Protein AF-A0A1B6GXS7-F1 (afdb_monomer_lite)

Organism: NCBI:txid1464854

Structure (mmCIF, N/CA/C/O backbone):
data_AF-A0A1B6GXS7-F1
#
_entry.id   AF-A0A1B6GXS7-F1
#
loop_
_atom_site.group_PDB
_atom_site.id
_atom_site.type_symbol
_atom_site.label_atom_id
_atom_site.label_alt_id
_atom_site.label_comp_id
_atom_site.label_asym_id
_atom_site.label_entity_id
_atom_site.label_seq_id
_atom_site.pdbx_PDB_ins_code
_atom_site.Cartn_x
_atom_site.Cartn_y
_atom_site.Cartn_z
_atom_site.occupancy
_atom_site.B_iso_or_equiv
_atom_site.auth_seq_id
_atom_site.auth_comp_id
_atom_site.auth_asym_id
_atom_site.auth_atom_id
_atom_site.pdbx_PDB_model_num
ATOM 1 N N . ARG A 1 1 ? 22.111 1.694 -22.986 1.00 72.69 1 ARG A N 1
ATOM 2 C CA . ARG A 1 1 ? 21.526 0.462 -22.392 1.00 72.69 1 ARG A CA 1
ATOM 3 C C . ARG A 1 1 ? 21.689 0.416 -20.871 1.00 72.69 1 ARG A C 1
ATOM 5 O O . ARG A 1 1 ? 20.677 0.279 -20.206 1.00 72.69 1 ARG A O 1
ATOM 12 N N . LYS A 1 2 ? 22.897 0.627 -20.315 1.00 90.44 2 LYS A N 1
ATOM 13 C CA . LYS A 1 2 ? 23.139 0.595 -18.855 1.00 90.44 2 LYS A CA 1
ATOM 14 C C . LYS A 1 2 ? 22.233 1.532 -18.039 1.00 90.44 2 LYS A C 1
ATOM 16 O O . LYS A 1 2 ? 21.636 1.071 -17.085 1.00 90.44 2 LYS A O 1
ATOM 21 N N . TRP A 1 3 ? 22.057 2.790 -18.466 1.00 92.25 3 TRP A N 1
ATOM 22 C CA . TRP A 1 3 ? 21.173 3.748 -17.780 1.00 92.25 3 TRP A CA 1
ATOM 23 C C . TRP A 1 3 ? 19.732 3.238 -17.637 1.00 92.25 3 TRP A C 1
ATOM 25 O O . TRP A 1 3 ? 19.231 3.172 -16.527 1.00 92.25 3 TRP A O 1
ATOM 35 N N . LYS A 1 4 ? 19.115 2.780 -18.738 1.00 91.38 4 LYS A N 1
ATOM 36 C CA . LYS A 1 4 ? 17.749 2.226 -18.743 1.00 91.38 4 LYS A CA 1
ATOM 37 C C . LYS A 1 4 ? 17.595 1.086 -17.730 1.00 91.38 4 LYS A C 1
ATOM 39 O O . LYS A 1 4 ? 16.646 1.088 -16.959 1.00 91.38 4 LYS A O 1
ATOM 44 N N . GLN A 1 5 ? 18.545 0.147 -17.724 1.00 90.50 5 GLN A N 1
ATOM 45 C CA . GLN A 1 5 ? 18.531 -0.984 -16.797 1.00 90.50 5 GLN A CA 1
ATOM 46 C C . GLN A 1 5 ? 18.700 -0.527 -15.344 1.00 90.50 5 GLN A C 1
ATOM 48 O O . GLN A 1 5 ? 17.906 -0.901 -14.494 1.00 90.50 5 GLN A O 1
ATOM 53 N N . THR A 1 6 ? 19.678 0.341 -15.070 1.00 94.31 6 THR A N 1
ATOM 54 C CA . THR A 1 6 ? 19.901 0.882 -13.725 1.00 94.31 6 THR A CA 1
ATOM 55 C C . THR A 1 6 ? 18.679 1.639 -13.211 1.00 94.31 6 THR A C 1
ATOM 57 O O . THR A 1 6 ? 18.280 1.422 -12.076 1.00 94.31 6 THR A O 1
ATOM 60 N N . THR A 1 7 ? 18.044 2.477 -14.034 1.00 94.56 7 THR A N 1
ATOM 61 C CA . THR A 1 7 ? 16.825 3.198 -13.645 1.00 94.56 7 THR A CA 1
ATOM 62 C C . THR A 1 7 ? 15.670 2.241 -13.362 1.00 94.56 7 THR A C 1
ATOM 64 O O . THR A 1 7 ? 15.005 2.401 -12.346 1.00 94.56 7 THR A O 1
ATOM 67 N N . LEU A 1 8 ? 15.462 1.221 -14.202 1.00 94.19 8 LEU A N 1
ATOM 68 C CA . LEU A 1 8 ? 14.455 0.184 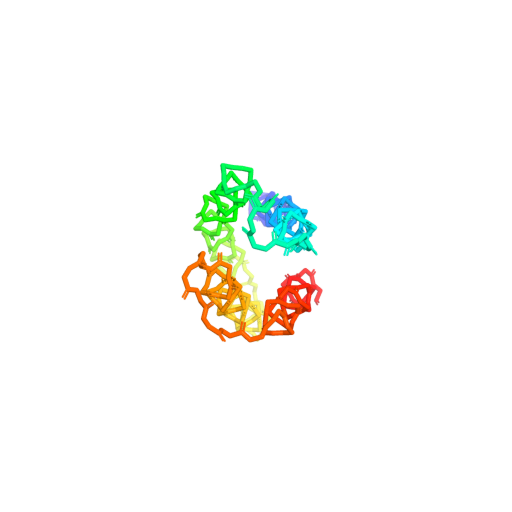-13.955 1.00 94.19 8 LEU A CA 1
ATOM 69 C C . LEU A 1 8 ? 14.687 -0.539 -12.623 1.00 94.19 8 LEU A C 1
ATOM 71 O O . LEU A 1 8 ? 13.749 -0.702 -11.844 1.00 94.19 8 LEU A O 1
ATOM 75 N N . ASP A 1 9 ? 15.924 -0.953 -12.355 1.00 94.50 9 ASP A N 1
ATOM 76 C CA . ASP A 1 9 ? 16.273 -1.677 -11.132 1.00 94.50 9 ASP A CA 1
ATOM 77 C C . ASP A 1 9 ? 16.104 -0.790 -9.892 1.00 94.50 9 ASP A C 1
ATOM 79 O O . ASP A 1 9 ? 15.506 -1.220 -8.905 1.00 94.50 9 ASP A O 1
ATOM 83 N N . THR A 1 10 ? 16.542 0.472 -9.956 1.00 96.31 10 THR A N 1
ATOM 84 C CA . THR A 1 10 ? 16.349 1.444 -8.872 1.00 96.31 10 THR A CA 1
ATOM 85 C C . THR A 1 10 ? 14.869 1.714 -8.615 1.00 96.31 10 THR A C 1
ATOM 87 O O . THR A 1 10 ? 14.437 1.627 -7.468 1.00 96.31 10 THR A O 1
ATOM 90 N N . SER A 1 11 ? 14.063 1.974 -9.648 1.00 95.75 11 SER A N 1
ATOM 91 C CA . SER A 1 11 ? 12.626 2.214 -9.466 1.00 95.75 11 SER A CA 1
ATOM 92 C C . SER A 1 11 ? 11.911 0.990 -8.882 1.00 95.75 11 SER A C 1
ATOM 94 O O . SER A 1 11 ? 11.076 1.140 -7.994 1.00 95.75 11 SER A O 1
ATOM 96 N N . ARG A 1 12 ? 12.274 -0.236 -9.289 1.00 95.12 12 ARG A N 1
ATOM 97 C CA . ARG A 1 12 ? 11.730 -1.475 -8.693 1.00 95.12 12 ARG A CA 1
ATOM 98 C C . ARG A 1 12 ? 12.082 -1.623 -7.215 1.00 95.12 12 ARG A C 1
ATOM 100 O O . ARG A 1 12 ? 11.228 -2.011 -6.415 1.00 95.12 12 ARG A O 1
ATOM 107 N N . GLN A 1 13 ? 13.321 -1.303 -6.842 1.00 96.44 13 GLN A N 1
ATOM 108 C CA . GLN A 1 13 ?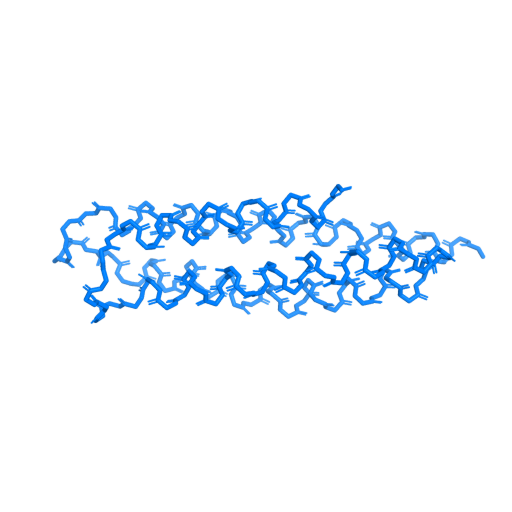 13.748 -1.302 -5.441 1.00 96.44 13 GLN A CA 1
ATOM 109 C C . GLN A 1 13 ? 12.978 -0.263 -4.619 1.00 96.44 13 GLN A C 1
ATOM 111 O O . GLN A 1 13 ? 12.528 -0.577 -3.518 1.00 96.44 13 GLN A O 1
ATOM 116 N N . MET A 1 14 ? 12.771 0.939 -5.164 1.00 96.25 14 MET A N 1
ATOM 117 C CA . MET A 1 14 ? 12.002 1.998 -4.503 1.00 96.25 14 MET A CA 1
ATOM 118 C C . MET A 1 14 ? 10.544 1.589 -4.284 1.00 96.25 14 MET A C 1
ATOM 120 O O . MET A 1 14 ? 10.067 1.678 -3.154 1.00 96.25 14 MET A O 1
ATOM 124 N N . VAL A 1 15 ? 9.877 1.046 -5.312 1.00 96.75 15 VAL A N 1
ATOM 125 C CA . VAL A 1 15 ? 8.510 0.505 -5.190 1.00 96.75 15 VAL A CA 1
ATOM 126 C C . VAL A 1 15 ? 8.451 -0.564 -4.099 1.00 96.75 15 VAL A C 1
ATOM 128 O O . VAL A 1 15 ? 7.581 -0.511 -3.235 1.00 96.75 15 VAL A O 1
ATOM 131 N N . SER A 1 16 ? 9.407 -1.495 -4.080 1.00 96.12 16 SER A N 1
ATOM 132 C CA . SER A 1 16 ? 9.453 -2.558 -3.066 1.00 96.12 16 SER A CA 1
ATOM 133 C C . SER A 1 16 ? 9.613 -2.011 -1.646 1.00 96.12 16 SER A C 1
ATOM 135 O O . SER A 1 16 ? 8.932 -2.464 -0.726 1.00 96.12 16 SER A O 1
ATOM 137 N N . SER A 1 17 ? 10.481 -1.013 -1.467 1.00 96.94 17 SER A N 1
ATOM 138 C CA . SER A 1 17 ? 10.720 -0.356 -0.177 1.00 96.94 17 SER A CA 1
ATOM 139 C C . SER A 1 17 ? 9.484 0.400 0.321 1.00 96.94 17 SER A C 1
ATOM 141 O O . SER A 1 17 ? 9.054 0.220 1.462 1.00 96.94 17 SER A O 1
ATOM 143 N N . GLN A 1 18 ? 8.859 1.191 -0.555 1.00 96.56 18 GLN A N 1
ATOM 144 C CA . GLN A 1 18 ? 7.649 1.952 -0.236 1.00 96.56 18 GLN A CA 1
ATOM 145 C C . GLN A 1 18 ? 6.486 1.018 0.108 1.00 96.56 18 GLN A C 1
ATOM 147 O O . GLN A 1 18 ? 5.803 1.230 1.107 1.00 96.56 18 GLN A O 1
ATOM 152 N N . LEU A 1 19 ? 6.294 -0.066 -0.651 1.00 96.38 19 LEU A N 1
ATOM 153 C CA . LEU A 1 19 ? 5.278 -1.076 -0.345 1.00 96.38 19 LEU A CA 1
ATOM 154 C C . LEU A 1 19 ? 5.515 -1.749 1.006 1.00 96.38 19 LEU A C 1
ATOM 156 O O . LEU A 1 19 ? 4.566 -1.930 1.768 1.00 96.38 19 LEU A O 1
ATOM 160 N N . ALA A 1 20 ? 6.761 -2.088 1.339 1.00 96.31 20 ALA A N 1
ATOM 161 C CA . ALA A 1 20 ? 7.089 -2.660 2.641 1.00 96.31 20 ALA A CA 1
ATOM 162 C C . ALA A 1 20 ? 6.733 -1.698 3.787 1.00 96.31 20 ALA A C 1
ATOM 164 O O . ALA A 1 20 ? 6.088 -2.109 4.754 1.00 96.31 20 ALA A O 1
ATOM 165 N N . ALA A 1 21 ? 7.081 -0.414 3.652 1.00 96.56 21 ALA A N 1
ATOM 166 C CA . ALA A 1 21 ? 6.742 0.614 4.634 1.00 96.56 21 ALA A CA 1
ATOM 167 C C . ALA A 1 21 ? 5.222 0.787 4.790 1.00 96.56 21 ALA A C 1
ATOM 169 O O . ALA A 1 21 ? 4.711 0.807 5.911 1.00 96.56 21 ALA A O 1
ATOM 170 N N . MET A 1 22 ? 4.479 0.852 3.682 1.00 96.25 22 MET A N 1
ATOM 171 C CA . MET A 1 22 ? 3.023 1.014 3.718 1.00 96.25 22 MET A CA 1
ATOM 172 C C . MET A 1 22 ? 2.294 -0.231 4.242 1.00 96.25 22 MET A C 1
ATOM 174 O O . MET A 1 22 ? 1.309 -0.099 4.969 1.00 96.25 22 MET A O 1
ATOM 178 N N . ASN A 1 23 ? 2.776 -1.440 3.941 1.00 95.62 23 ASN A N 1
ATOM 179 C CA . ASN A 1 23 ? 2.227 -2.680 4.500 1.00 95.62 23 ASN A CA 1
ATOM 180 C C . ASN A 1 23 ? 2.475 -2.765 6.014 1.00 95.62 23 ASN A C 1
ATOM 182 O O . ASN A 1 23 ? 1.575 -3.145 6.765 1.00 95.62 23 ASN A O 1
ATOM 186 N N . ALA A 1 24 ? 3.660 -2.361 6.481 1.00 96.50 24 ALA A N 1
ATOM 187 C CA . ALA A 1 24 ? 3.953 -2.273 7.910 1.00 96.50 24 ALA A CA 1
ATOM 188 C C . ALA A 1 24 ? 3.042 -1.251 8.607 1.00 96.50 24 ALA A C 1
ATOM 190 O O . ALA A 1 24 ? 2.451 -1.559 9.642 1.00 96.50 24 ALA A O 1
ATOM 191 N N . ALA A 1 25 ? 2.861 -0.068 8.014 1.00 96.19 25 ALA A N 1
ATOM 192 C CA . ALA A 1 25 ? 1.935 0.943 8.517 1.00 96.19 25 ALA A CA 1
ATOM 193 C C . ALA A 1 25 ? 0.477 0.443 8.523 1.00 96.19 25 ALA A C 1
ATOM 195 O O . ALA A 1 25 ? -0.253 0.671 9.482 1.00 96.19 25 ALA A O 1
ATOM 196 N N . THR A 1 26 ? 0.064 -0.319 7.509 1.00 95.94 26 THR A N 1
ATOM 197 C CA . THR A 1 26 ? -1.264 -0.955 7.456 1.00 95.94 26 THR A CA 1
ATOM 198 C C . THR A 1 26 ? -1.470 -1.922 8.622 1.00 95.94 26 THR A C 1
ATOM 200 O O . THR A 1 26 ? -2.495 -1.867 9.301 1.00 95.94 26 THR A O 1
ATOM 203 N N . ALA A 1 27 ? -0.482 -2.772 8.916 1.00 95.62 27 ALA A N 1
ATOM 204 C CA . ALA A 1 27 ? -0.532 -3.669 10.070 1.00 95.62 27 ALA A CA 1
ATOM 205 C C . ALA A 1 27 ? -0.582 -2.900 11.405 1.00 95.62 27 ALA A C 1
ATOM 207 O O . ALA A 1 27 ? -1.296 -3.305 12.328 1.00 95.62 27 ALA A O 1
ATOM 208 N N . GLN A 1 28 ? 0.121 -1.766 11.499 1.00 94.25 28 GLN A N 1
ATOM 209 C CA . GLN A 1 28 ? 0.047 -0.878 12.662 1.00 94.25 28 GLN A CA 1
ATOM 210 C C . GLN A 1 28 ? -1.354 -0.287 12.827 1.00 94.25 28 GLN A C 1
ATOM 212 O O . GLN A 1 28 ? -1.899 -0.380 13.919 1.00 94.25 28 GLN A O 1
ATOM 217 N N . VAL A 1 29 ? -1.984 0.227 11.763 1.00 93.62 29 VAL A N 1
ATOM 218 C CA . VAL A 1 29 ? -3.373 0.724 11.812 1.00 93.62 29 VAL A CA 1
ATOM 219 C C . VAL A 1 29 ? -4.321 -0.364 12.321 1.00 93.62 29 VAL A C 1
ATOM 221 O O . VAL A 1 29 ? -5.120 -0.115 13.222 1.00 93.62 29 VAL A O 1
ATOM 224 N N . VAL A 1 30 ? -4.208 -1.595 11.815 1.00 93.25 30 VAL A N 1
ATOM 225 C CA . VAL A 1 30 ? -5.023 -2.731 12.284 1.00 93.25 30 VAL A CA 1
ATOM 226 C C . VAL A 1 30 ? -4.809 -3.004 13.773 1.00 93.25 30 VAL A C 1
ATOM 228 O O . VAL A 1 30 ? -5.775 -3.246 14.500 1.00 93.25 30 VAL A O 1
ATOM 231 N N . THR A 1 31 ? -3.560 -2.962 14.230 1.00 92.06 31 THR A N 1
ATOM 232 C CA . THR A 1 31 ? -3.196 -3.249 15.624 1.00 92.06 31 THR A CA 1
ATOM 233 C C . THR A 1 31 ? -3.672 -2.144 16.563 1.00 92.06 31 THR A C 1
ATOM 235 O O . THR A 1 31 ? -4.329 -2.426 17.560 1.00 92.06 31 THR A O 1
ATOM 238 N N . LEU A 1 32 ? -3.413 -0.884 16.225 1.00 91.00 32 LEU A N 1
ATOM 239 C CA . LEU A 1 32 ? -3.743 0.278 17.051 1.00 91.00 32 LEU A CA 1
ATOM 240 C C . LEU A 1 32 ? -5.255 0.510 17.168 1.00 91.00 32 LEU A C 1
ATOM 242 O O . LEU A 1 32 ? -5.727 1.008 18.181 1.00 91.00 32 LEU A O 1
ATOM 246 N N . THR A 1 33 ? -6.029 0.090 16.166 1.00 87.88 33 THR A N 1
ATOM 247 C CA . THR A 1 33 ? -7.500 0.175 16.186 1.00 87.88 33 THR A CA 1
ATOM 248 C C . THR A 1 33 ? -8.173 -1.035 16.846 1.00 87.88 33 THR A C 1
ATOM 250 O O . THR A 1 33 ? -9.398 -1.136 16.823 1.00 87.88 33 THR A O 1
ATOM 253 N N . SER A 1 34 ? -7.404 -2.007 17.360 1.00 86.25 34 SER A N 1
ATOM 254 C CA . SER A 1 34 ? -7.940 -3.270 17.901 1.00 86.25 34 SER A CA 1
ATOM 255 C C . SER A 1 34 ? -8.550 -3.177 19.297 1.00 86.25 34 SER A C 1
ATOM 257 O O . SER A 1 34 ? -9.297 -4.081 19.673 1.00 86.25 34 SER A O 1
ATOM 259 N N . GLY A 1 35 ? -8.257 -2.104 20.035 1.00 78.44 35 GLY A N 1
ATOM 260 C CA . GLY A 1 35 ? -8.824 -1.832 21.355 1.00 78.44 35 GLY A CA 1
ATOM 261 C C . GLY A 1 35 ? -10.269 -1.327 21.312 1.00 78.44 35 GLY A C 1
ATOM 262 O O . GLY A 1 35 ? -10.880 -1.194 20.249 1.00 78.44 35 GLY A O 1
ATOM 263 N N . GLN A 1 36 ? -10.820 -1.032 22.492 1.00 74.56 36 GLN A N 1
ATOM 264 C CA . GLN A 1 36 ? -12.078 -0.288 22.595 1.00 74.56 36 GLN A CA 1
ATOM 265 C C . GLN A 1 36 ? -11.876 1.112 21.998 1.00 74.56 36 GLN A C 1
ATOM 267 O O . GLN A 1 36 ? -10.773 1.646 22.067 1.00 74.56 36 GLN A O 1
ATOM 272 N N . GLN A 1 37 ? -12.916 1.716 21.406 1.00 70.19 37 GLN A N 1
ATOM 273 C CA . GLN A 1 37 ? -12.787 3.023 20.732 1.00 70.19 37 GLN A CA 1
ATOM 274 C C . GLN A 1 37 ? -12.216 4.122 21.647 1.00 70.19 37 GLN A C 1
ATOM 276 O O . GLN A 1 37 ? -11.569 5.043 21.166 1.00 70.19 37 GLN A O 1
ATOM 281 N N . GLU A 1 38 ? -12.425 3.992 22.955 1.00 70.75 38 GLU A N 1
ATOM 282 C CA . GLU A 1 38 ? -11.965 4.904 24.011 1.00 70.75 38 GLU A CA 1
ATOM 283 C C . GLU A 1 38 ? -10.446 4.807 24.262 1.00 70.75 38 GLU A C 1
ATOM 285 O O . GLU A 1 38 ? -9.835 5.771 24.718 1.00 70.75 38 GLU A O 1
ATOM 290 N N . ASP A 1 39 ? -9.841 3.665 23.914 1.00 78.44 39 ASP A N 1
ATOM 291 C CA . ASP A 1 39 ? -8.427 3.329 24.132 1.00 78.44 39 ASP A CA 1
ATOM 292 C C . ASP A 1 39 ? -7.582 3.424 22.849 1.00 78.44 39 ASP A C 1
ATOM 294 O O . ASP A 1 39 ? -6.396 3.079 22.847 1.00 78.44 39 ASP A O 1
ATOM 298 N N . VAL A 1 40 ? -8.175 3.849 21.727 1.00 81.88 40 VAL A N 1
ATOM 299 C CA . VAL A 1 40 ? -7.446 3.968 20.459 1.00 81.88 40 VAL A CA 1
ATOM 300 C C . VAL A 1 40 ? -6.481 5.151 20.523 1.00 81.88 40 VAL A C 1
ATOM 302 O O . VAL A 1 40 ? -6.875 6.309 20.659 1.00 81.88 40 VAL A O 1
ATOM 305 N N . ASP A 1 41 ? -5.193 4.864 20.336 1.00 85.56 41 ASP A N 1
ATOM 306 C CA . ASP A 1 41 ? -4.146 5.877 20.188 1.00 85.56 41 ASP A CA 1
ATOM 307 C C . ASP A 1 41 ? -4.235 6.545 18.803 1.00 85.56 41 ASP A C 1
ATOM 309 O O . ASP A 1 41 ? -3.535 6.188 17.848 1.00 85.56 41 ASP A O 1
ATOM 313 N N . HIS A 1 42 ? -5.146 7.513 18.682 1.00 86.88 42 HIS A N 1
ATOM 314 C CA . HIS A 1 42 ? -5.367 8.277 17.454 1.00 86.88 42 HIS A CA 1
ATOM 315 C C . HIS A 1 42 ? -4.101 8.970 16.914 1.00 86.88 42 HIS A C 1
ATOM 317 O O . HIS A 1 42 ? -3.906 8.929 15.696 1.00 86.88 42 HIS A O 1
ATOM 323 N N . PRO A 1 43 ? -3.217 9.570 17.741 1.00 90.06 43 PRO A N 1
ATOM 324 C CA . PRO A 1 43 ? -1.919 10.060 17.275 1.00 90.06 43 PRO A CA 1
ATOM 325 C C . PRO A 1 43 ? -1.073 8.996 16.566 1.00 90.06 43 PRO A C 1
ATOM 327 O O . PRO A 1 43 ? -0.570 9.249 15.467 1.00 90.06 43 PRO A O 1
ATOM 330 N N . SER A 1 44 ? -0.951 7.797 17.142 1.00 90.50 44 SER A N 1
ATOM 331 C CA . SER A 1 44 ? -0.185 6.703 16.528 1.00 90.50 44 SER A CA 1
ATOM 332 C C . SER A 1 44 ? -0.846 6.173 15.251 1.00 90.50 44 SER A C 1
ATOM 334 O O . SER A 1 44 ? -0.156 5.907 14.264 1.00 90.50 44 SER A O 1
ATOM 336 N N . VAL A 1 45 ? -2.182 6.082 15.214 1.00 91.12 45 VAL A N 1
ATOM 337 C CA . VAL A 1 45 ? -2.927 5.737 13.986 1.00 91.12 45 VAL A CA 1
ATOM 338 C C . VAL A 1 45 ? -2.686 6.788 12.898 1.00 91.12 45 VAL A C 1
ATOM 340 O O . VAL A 1 45 ? -2.401 6.439 11.752 1.00 91.12 45 VAL A O 1
ATOM 343 N N . GLY A 1 46 ? -2.729 8.073 13.256 1.00 92.00 46 GLY A N 1
ATOM 344 C CA . GLY A 1 46 ? -2.455 9.187 12.351 1.00 92.00 46 GLY A CA 1
ATOM 345 C C . GLY A 1 46 ? -1.035 9.155 11.781 1.00 92.00 46 GLY A C 1
ATOM 346 O O . GLY A 1 46 ? -0.848 9.399 10.589 1.00 92.00 46 GLY A O 1
ATOM 347 N N . ALA A 1 47 ? -0.038 8.786 12.589 1.00 94.62 47 ALA A N 1
ATOM 348 C CA . ALA A 1 47 ? 1.338 8.613 12.126 1.00 94.62 47 ALA A CA 1
ATOM 349 C C . ALA A 1 47 ? 1.453 7.494 11.076 1.00 94.62 47 ALA A C 1
ATOM 351 O O . ALA A 1 47 ? 2.053 7.705 10.020 1.00 94.62 47 ALA A O 1
ATOM 352 N N . ALA A 1 48 ? 0.820 6.341 11.317 1.00 94.94 48 ALA A N 1
ATOM 353 C CA . ALA A 1 48 ? 0.796 5.236 10.360 1.00 94.94 48 ALA A CA 1
ATOM 354 C C . ALA A 1 48 ? 0.072 5.619 9.053 1.00 94.94 48 ALA A C 1
ATOM 356 O O . ALA A 1 48 ? 0.570 5.360 7.955 1.00 94.94 48 ALA A O 1
ATOM 357 N N . ILE A 1 49 ? -1.062 6.318 9.152 1.00 93.94 49 ILE A N 1
ATOM 358 C CA . ILE A 1 49 ? -1.789 6.870 7.997 1.00 93.94 49 ILE A CA 1
ATOM 359 C C . ILE A 1 49 ? -0.921 7.854 7.203 1.00 93.94 49 ILE A C 1
ATOM 361 O O . ILE A 1 49 ? -0.926 7.833 5.967 1.00 93.94 49 ILE A O 1
ATOM 365 N N . ASN A 1 50 ? -0.145 8.697 7.883 1.00 94.31 50 ASN A N 1
ATOM 366 C CA . ASN A 1 50 ? 0.757 9.643 7.236 1.00 94.31 50 ASN A CA 1
ATOM 367 C C . ASN A 1 50 ? 1.903 8.932 6.496 1.00 94.31 50 ASN A C 1
ATOM 369 O O . ASN A 1 50 ? 2.280 9.345 5.397 1.00 94.31 50 ASN A O 1
ATOM 373 N N . THR A 1 51 ? 2.424 7.824 7.031 1.00 95.38 51 THR A N 1
ATOM 374 C CA . THR A 1 51 ? 3.389 6.975 6.313 1.00 95.38 51 THR A CA 1
ATOM 375 C C . THR A 1 51 ? 2.789 6.434 5.017 1.00 95.38 51 THR A C 1
ATOM 377 O O . THR A 1 51 ? 3.423 6.537 3.969 1.00 95.38 51 THR A O 1
ATOM 380 N N . ILE A 1 52 ? 1.552 5.931 5.051 1.00 94.75 52 ILE A N 1
ATOM 381 C CA . ILE A 1 52 ? 0.853 5.452 3.848 1.00 94.75 52 ILE A CA 1
ATOM 382 C C . ILE A 1 52 ? 0.689 6.589 2.834 1.00 94.75 52 ILE A C 1
ATOM 384 O O . ILE A 1 52 ? 1.100 6.478 1.679 1.00 94.75 52 ILE A O 1
ATOM 388 N N . SER A 1 53 ? 0.135 7.712 3.286 1.00 93.00 53 SER A N 1
ATOM 389 C CA . SER A 1 53 ? -0.229 8.838 2.422 1.00 93.00 53 SER A CA 1
ATOM 390 C C . SER A 1 53 ? 0.983 9.536 1.799 1.00 93.00 53 SER A C 1
ATOM 392 O O . SER A 1 53 ? 0.881 10.046 0.687 1.00 93.00 53 SER A O 1
ATOM 394 N N . SER A 1 54 ? 2.135 9.538 2.477 1.00 94.19 54 SER A N 1
ATOM 395 C CA . SER A 1 54 ? 3.378 10.124 1.955 1.00 94.19 54 SER A CA 1
ATOM 396 C C . SER A 1 54 ? 4.109 9.212 0.964 1.00 94.19 54 SER A C 1
ATOM 398 O O . SER A 1 54 ? 4.706 9.712 0.014 1.00 94.19 54 SER A O 1
ATOM 400 N N . ASN A 1 55 ? 4.018 7.887 1.123 1.00 94.56 55 ASN A N 1
ATOM 401 C CA . ASN A 1 55 ? 4.686 6.925 0.237 1.00 94.56 55 ASN A CA 1
ATOM 402 C C . ASN A 1 55 ? 3.891 6.644 -1.050 1.00 94.56 55 ASN A C 1
ATOM 404 O O . ASN A 1 55 ? 4.482 6.359 -2.093 1.00 94.56 55 ASN A O 1
ATOM 408 N N . LEU A 1 56 ? 2.557 6.744 -1.012 1.00 93.81 56 LEU A N 1
ATOM 409 C CA . LEU A 1 56 ? 1.693 6.400 -2.146 1.00 93.81 56 LEU A CA 1
ATOM 410 C C . LEU A 1 56 ? 1.977 7.222 -3.429 1.00 93.81 56 LEU A C 1
ATOM 412 O O . LEU A 1 56 ? 2.062 6.624 -4.512 1.00 93.81 56 LEU A O 1
ATOM 416 N N . PRO A 1 57 ? 2.166 8.561 -3.370 1.00 94.25 57 PRO A N 1
ATOM 417 C CA . PRO A 1 57 ? 2.496 9.357 -4.553 1.00 94.25 57 PRO A CA 1
ATOM 418 C C . PRO A 1 57 ? 3.870 9.012 -5.130 1.00 94.25 57 PRO A C 1
ATOM 420 O O . PRO A 1 57 ? 4.026 8.947 -6.352 1.00 94.25 57 PRO A O 1
ATOM 423 N N . GLU A 1 58 ? 4.857 8.767 -4.265 1.00 94.06 58 GLU A N 1
ATOM 424 C CA . GLU A 1 58 ? 6.210 8.410 -4.687 1.00 94.06 58 GLU A CA 1
ATOM 425 C C . GLU A 1 58 ? 6.230 7.049 -5.389 1.00 94.06 58 GLU A C 1
ATOM 427 O O . GLU A 1 58 ? 6.750 6.941 -6.498 1.00 94.06 58 GLU A O 1
ATOM 432 N N . MET A 1 59 ? 5.567 6.042 -4.819 1.00 95.56 59 MET A N 1
ATOM 433 C CA . MET A 1 59 ? 5.428 4.720 -5.437 1.00 95.56 59 MET A CA 1
ATOM 434 C C . MET A 1 59 ? 4.737 4.804 -6.794 1.00 95.56 59 MET A C 1
ATOM 436 O O . MET A 1 59 ? 5.200 4.219 -7.773 1.00 95.56 59 MET A O 1
ATOM 440 N N . THR A 1 60 ? 3.667 5.593 -6.896 1.00 95.06 60 THR A N 1
ATOM 441 C CA . THR A 1 60 ? 2.959 5.790 -8.168 1.00 95.06 60 THR A CA 1
ATOM 442 C C . THR A 1 60 ? 3.863 6.427 -9.230 1.00 95.06 60 THR A C 1
ATOM 444 O O . THR A 1 60 ? 3.758 6.100 -10.416 1.00 95.06 60 THR A O 1
ATOM 447 N N . LYS A 1 61 ? 4.760 7.338 -8.836 1.00 96.12 61 LYS A N 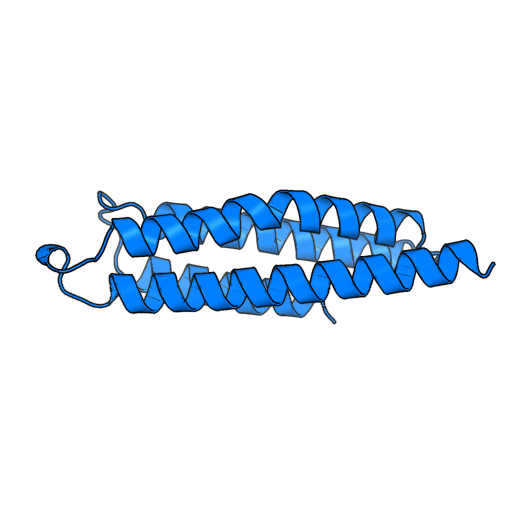1
ATOM 448 C CA . LYS A 1 61 ? 5.750 7.937 -9.740 1.00 96.12 61 LYS A CA 1
ATOM 449 C C . LYS A 1 61 ? 6.764 6.895 -10.215 1.00 96.12 61 LYS A C 1
ATOM 451 O O . LYS A 1 61 ? 7.017 6.822 -11.415 1.00 96.12 61 LYS A O 1
ATOM 456 N N . GLU A 1 62 ? 7.292 6.073 -9.315 1.00 96.12 62 GLU A N 1
ATOM 457 C CA . GLU A 1 62 ? 8.261 5.029 -9.668 1.00 96.12 62 GLU A CA 1
ATOM 458 C C . GLU A 1 62 ? 7.651 3.951 -10.569 1.00 96.12 62 GLU A C 1
ATOM 460 O O . GLU A 1 62 ? 8.267 3.559 -11.559 1.00 96.12 62 GLU A O 1
ATOM 465 N N . VAL A 1 63 ? 6.400 3.553 -10.329 1.00 96.00 63 VAL A N 1
ATOM 466 C CA . VAL A 1 63 ? 5.662 2.654 -11.230 1.00 96.00 63 VAL A CA 1
ATOM 467 C C . VAL A 1 63 ? 5.553 3.241 -12.639 1.00 96.00 63 VAL A C 1
ATOM 469 O O . VAL A 1 63 ? 5.812 2.543 -13.619 1.00 96.00 63 VAL A O 1
ATOM 472 N N . LYS A 1 64 ? 5.215 4.529 -12.774 1.00 94.88 64 LYS A N 1
ATOM 473 C CA . LYS A 1 64 ? 5.154 5.187 -14.091 1.00 94.88 64 LYS A CA 1
ATOM 474 C C . LYS A 1 64 ? 6.513 5.180 -14.792 1.00 94.88 64 LYS A C 1
ATOM 476 O O . LYS A 1 64 ? 6.559 4.947 -15.998 1.00 94.88 64 LYS A O 1
ATOM 481 N N . THR A 1 65 ? 7.602 5.395 -14.052 1.00 95.81 65 THR A N 1
ATOM 482 C CA . THR A 1 65 ? 8.970 5.280 -14.580 1.00 95.81 65 THR A CA 1
ATOM 483 C C . THR A 1 65 ? 9.246 3.867 -15.087 1.00 95.81 65 THR A C 1
ATOM 485 O O . THR A 1 65 ? 9.756 3.711 -16.195 1.00 95.81 65 THR A O 1
ATOM 488 N N . ILE A 1 66 ? 8.866 2.838 -14.322 1.00 94.31 66 ILE A N 1
ATOM 489 C CA . ILE A 1 66 ? 9.029 1.436 -14.726 1.00 94.31 66 ILE A CA 1
ATOM 490 C C . ILE A 1 66 ? 8.284 1.179 -16.036 1.00 94.31 66 ILE A C 1
ATOM 492 O O . ILE A 1 66 ? 8.898 0.746 -17.008 1.00 94.31 66 ILE A O 1
ATOM 496 N N . VAL A 1 67 ? 6.995 1.513 -16.095 1.00 93.94 67 VAL A N 1
ATOM 497 C CA . VAL A 1 67 ? 6.140 1.274 -17.269 1.00 93.94 67 VAL A CA 1
ATOM 498 C C . VAL A 1 67 ? 6.655 2.010 -18.505 1.00 93.94 67 VAL A C 1
ATOM 500 O O . VAL A 1 67 ? 6.695 1.428 -19.582 1.00 93.94 67 VAL A O 1
ATOM 503 N N . ALA A 1 68 ? 7.126 3.252 -18.358 1.00 93.31 68 ALA A N 1
ATOM 504 C CA . ALA A 1 68 ? 7.695 4.024 -19.464 1.00 93.31 68 ALA A CA 1
ATOM 505 C C . ALA A 1 68 ? 8.994 3.420 -20.032 1.00 93.31 68 ALA A C 1
ATOM 507 O O . ALA A 1 68 ? 9.351 3.682 -21.181 1.00 93.31 68 ALA A O 1
ATOM 508 N N . LEU A 1 69 ? 9.720 2.639 -19.229 1.00 91.62 69 LEU A N 1
ATOM 509 C CA . LEU A 1 69 ? 10.968 1.986 -19.622 1.00 91.62 69 LEU A CA 1
ATOM 510 C C . LEU A 1 69 ? 10.774 0.503 -19.985 1.00 91.62 69 LEU A C 1
ATOM 512 O O . LEU A 1 69 ? 11.681 -0.096 -20.567 1.00 91.62 69 LEU A O 1
ATOM 516 N N . MET A 1 70 ? 9.626 -0.101 -19.679 1.00 88.81 70 MET A N 1
ATOM 517 C CA . MET A 1 70 ? 9.299 -1.470 -20.081 1.00 88.81 70 MET A CA 1
ATOM 518 C C . MET A 1 70 ? 9.078 -1.566 -21.594 1.00 88.81 70 MET A C 1
ATOM 520 O O . MET A 1 70 ? 8.569 -0.652 -22.231 1.00 88.81 70 MET A O 1
ATOM 524 N N . GLU A 1 71 ? 9.500 -2.686 -22.179 1.00 84.56 71 GLU A N 1
ATOM 525 C CA . GLU A 1 71 ? 9.330 -2.958 -23.618 1.00 84.56 71 GLU A CA 1
ATOM 526 C C . GLU A 1 71 ? 8.060 -3.772 -23.899 1.00 84.56 71 GLU A C 1
ATOM 528 O O . GLU A 1 71 ? 7.518 -3.712 -24.998 1.00 84.56 71 GLU A O 1
ATOM 533 N N . ASP A 1 72 ? 7.564 -4.496 -22.891 1.00 88.31 72 ASP A N 1
ATOM 534 C CA . ASP A 1 72 ? 6.303 -5.228 -22.949 1.00 88.31 72 ASP A CA 1
ATOM 535 C C . ASP A 1 72 ? 5.153 -4.370 -22.403 1.00 88.31 72 ASP A C 1
ATOM 537 O O . ASP A 1 72 ? 4.978 -4.221 -21.188 1.00 88.31 72 ASP A O 1
ATOM 541 N N . TYR A 1 73 ? 4.356 -3.835 -23.326 1.00 79.69 73 TYR A N 1
ATOM 542 C CA . TYR A 1 73 ? 3.178 -3.023 -23.028 1.00 79.69 73 TYR A CA 1
ATOM 543 C C . TYR A 1 73 ? 2.123 -3.774 -22.203 1.00 79.69 73 TYR A C 1
ATOM 545 O O . TYR A 1 73 ? 1.524 -3.179 -21.313 1.00 79.69 73 TYR A O 1
ATOM 553 N N . ASN A 1 74 ? 1.937 -5.083 -22.417 1.00 86.69 74 ASN A N 1
ATOM 554 C CA . ASN A 1 74 ? 0.940 -5.867 -21.679 1.00 86.69 74 ASN A CA 1
ATOM 555 C C . ASN A 1 74 ? 1.334 -6.014 -20.202 1.00 86.69 74 ASN A C 1
ATOM 557 O O . ASN A 1 74 ? 0.504 -5.892 -19.302 1.00 86.69 74 ASN A O 1
ATOM 561 N N . SER A 1 75 ? 2.623 -6.235 -19.940 1.00 87.19 75 SER A N 1
ATOM 562 C CA . SER A 1 75 ? 3.146 -6.251 -18.571 1.00 87.19 75 SER A CA 1
ATOM 563 C C . SER A 1 75 ? 3.089 -4.864 -17.916 1.00 87.19 75 SER A C 1
ATOM 565 O O . SER A 1 75 ? 2.807 -4.764 -16.723 1.00 87.19 75 SER A O 1
ATOM 567 N N . GLY A 1 76 ? 3.290 -3.790 -18.688 1.00 90.56 76 GLY A N 1
ATOM 568 C CA . GLY A 1 76 ? 3.121 -2.415 -18.212 1.00 90.56 76 GLY A CA 1
ATOM 569 C C . GLY A 1 76 ? 1.681 -2.094 -17.792 1.00 90.56 76 GLY A C 1
ATOM 570 O O . GLY A 1 76 ? 1.463 -1.565 -16.703 1.00 90.56 76 GLY A O 1
ATOM 571 N N . ASP A 1 77 ? 0.694 -2.473 -18.605 1.00 92.06 77 ASP A N 1
ATOM 572 C CA . ASP A 1 77 ? -0.727 -2.251 -18.309 1.00 92.06 77 ASP A CA 1
ATOM 573 C C . ASP A 1 77 ? -1.183 -3.014 -17.060 1.00 92.06 77 ASP A C 1
ATOM 575 O O . ASP A 1 77 ? -1.885 -2.454 -16.213 1.00 92.06 77 ASP A O 1
ATOM 579 N N . LYS A 1 78 ? -0.728 -4.263 -16.893 1.00 93.00 78 LYS A N 1
ATOM 580 C CA . LYS A 1 78 ? -0.985 -5.055 -15.679 1.00 93.00 78 LYS A CA 1
ATOM 581 C C . LYS A 1 78 ? -0.428 -4.384 -14.428 1.00 93.00 78 LYS A C 1
ATOM 583 O O . LYS A 1 78 ? -1.125 -4.318 -13.418 1.00 93.00 78 LYS A O 1
ATOM 588 N N . LEU A 1 79 ? 0.788 -3.843 -14.502 1.00 94.19 79 LEU A N 1
ATOM 589 C CA . LEU A 1 79 ? 1.405 -3.137 -13.380 1.00 94.19 79 LEU A CA 1
ATOM 590 C C . LEU A 1 79 ? 0.626 -1.862 -13.013 1.00 94.19 79 LEU A C 1
ATOM 592 O O . LEU A 1 79 ? 0.416 -1.579 -11.830 1.00 94.19 79 LEU A O 1
ATOM 596 N N . ILE A 1 80 ? 0.145 -1.106 -14.005 1.00 95.00 80 ILE A N 1
ATOM 597 C CA . ILE A 1 80 ? -0.717 0.063 -13.767 1.00 95.00 80 ILE A CA 1
ATOM 598 C C . ILE A 1 80 ? -2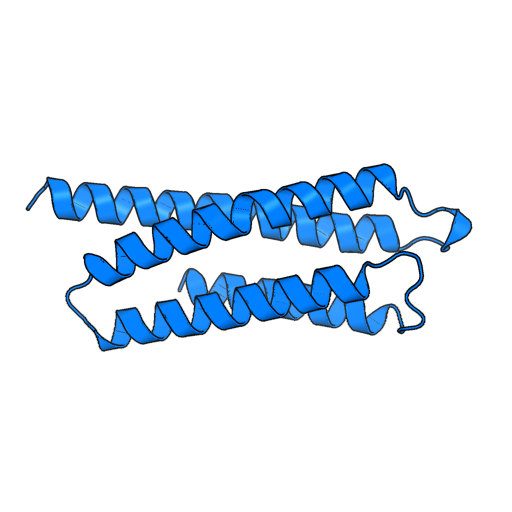.047 -0.348 -13.132 1.00 95.00 80 ILE A C 1
ATOM 600 O O . ILE A 1 80 ? -2.505 0.325 -12.207 1.00 95.00 80 ILE A O 1
ATOM 604 N N . ASP A 1 81 ? -2.675 -1.425 -13.604 1.00 95.25 81 ASP A N 1
ATOM 605 C CA . ASP A 1 81 ? -3.933 -1.925 -13.043 1.00 95.25 81 ASP A CA 1
ATOM 606 C C . ASP A 1 81 ? -3.770 -2.383 -11.586 1.00 95.25 81 ASP A C 1
ATOM 608 O O . ASP A 1 81 ? -4.530 -1.951 -10.715 1.00 95.25 81 ASP A O 1
ATOM 612 N N . ALA A 1 82 ? -2.721 -3.158 -11.290 1.00 95.44 82 ALA A N 1
ATOM 613 C CA . ALA A 1 82 ? -2.371 -3.556 -9.926 1.00 95.44 82 ALA A CA 1
ATOM 614 C C . ALA A 1 82 ? -2.142 -2.333 -9.022 1.00 95.44 82 ALA A C 1
ATOM 616 O O . ALA A 1 82 ? -2.671 -2.254 -7.913 1.00 95.44 82 ALA A O 1
ATOM 617 N N . THR A 1 83 ? -1.437 -1.320 -9.531 1.00 95.81 83 THR A N 1
ATOM 618 C CA . THR A 1 83 ? -1.177 -0.076 -8.791 1.00 95.81 83 THR A CA 1
ATOM 619 C C . THR A 1 83 ? -2.462 0.710 -8.519 1.00 95.81 83 THR A C 1
ATOM 621 O O . THR A 1 83 ? -2.641 1.243 -7.426 1.00 95.81 83 THR A O 1
ATOM 624 N N . LYS A 1 84 ? -3.404 0.759 -9.469 1.00 96.38 84 LYS A N 1
ATOM 625 C CA . LYS A 1 84 ? -4.721 1.385 -9.250 1.00 96.38 84 LYS A CA 1
ATOM 626 C C . LYS A 1 84 ? -5.520 0.649 -8.180 1.00 96.38 84 LYS A C 1
ATOM 628 O O . LYS A 1 84 ? -6.061 1.300 -7.288 1.00 96.38 84 LYS A O 1
ATOM 633 N N . LYS A 1 85 ? -5.564 -0.687 -8.239 1.00 96.19 85 LYS A N 1
ATOM 634 C CA . LYS A 1 85 ? -6.218 -1.522 -7.218 1.00 96.19 85 LYS A CA 1
ATOM 635 C C . LYS A 1 85 ? -5.633 -1.265 -5.836 1.00 96.19 85 LYS A C 1
ATOM 637 O O . LYS A 1 85 ? -6.390 -1.117 -4.881 1.00 96.19 85 LYS A O 1
ATOM 642 N N . LEU A 1 86 ? -4.313 -1.130 -5.746 1.00 96.12 86 LEU A N 1
ATOM 643 C CA . LEU A 1 86 ? -3.631 -0.788 -4.505 1.00 96.12 86 LEU A CA 1
ATOM 644 C C . LEU A 1 86 ? -4.042 0.595 -3.978 1.00 96.12 86 LEU A C 1
ATOM 646 O O . LEU A 1 86 ? -4.391 0.721 -2.807 1.00 96.12 86 LEU A O 1
ATOM 650 N N . CYS A 1 87 ? -4.079 1.624 -4.830 1.00 95.69 87 CYS A N 1
ATOM 651 C CA . CYS A 1 87 ? -4.557 2.955 -4.437 1.00 95.69 87 CYS A CA 1
ATOM 652 C C . CYS A 1 87 ? -6.014 2.931 -3.945 1.00 95.69 87 CYS A C 1
ATOM 654 O O . CYS A 1 87 ? -6.349 3.592 -2.958 1.00 95.69 87 CYS A O 1
ATOM 656 N N . CYS A 1 88 ? -6.883 2.158 -4.602 1.00 95.94 88 CYS A N 1
ATOM 657 C CA . CYS A 1 88 ? -8.261 1.956 -4.154 1.00 95.94 88 CYS A CA 1
ATOM 658 C C . CYS A 1 88 ? -8.311 1.250 -2.792 1.00 95.94 88 CYS A C 1
ATOM 660 O O . CYS A 1 88 ? -9.032 1.700 -1.907 1.00 95.94 88 CYS A O 1
ATOM 662 N N . ALA A 1 89 ? -7.506 0.205 -2.589 1.00 96.19 89 ALA A N 1
ATOM 663 C CA . ALA A 1 89 ? -7.436 -0.513 -1.320 1.00 96.19 89 ALA A CA 1
ATOM 664 C C . ALA A 1 89 ? -6.959 0.389 -0.169 1.00 96.19 89 ALA A C 1
ATOM 666 O O . ALA A 1 89 ? -7.549 0.361 0.910 1.00 96.19 89 ALA A O 1
ATOM 667 N N . PHE A 1 90 ? -5.956 1.242 -0.404 1.00 95.38 90 PHE A N 1
ATOM 668 C CA . PHE A 1 90 ? -5.542 2.244 0.581 1.00 95.38 90 PHE A CA 1
ATOM 669 C C . PHE A 1 90 ? -6.631 3.277 0.850 1.00 95.38 90 PHE A C 1
ATOM 671 O O . PHE A 1 90 ? -6.853 3.628 2.000 1.00 95.38 90 PHE A O 1
ATOM 678 N N . THR A 1 91 ? -7.351 3.734 -0.174 1.00 94.62 91 THR A N 1
ATOM 679 C CA . THR A 1 91 ? -8.476 4.665 0.016 1.00 94.62 91 THR A CA 1
ATOM 680 C C . THR A 1 91 ? -9.551 4.060 0.919 1.00 94.62 91 THR A C 1
ATOM 682 O O . THR A 1 91 ? -10.026 4.722 1.839 1.00 94.62 91 THR A O 1
ATOM 685 N N . ASP A 1 92 ? -9.909 2.798 0.686 1.00 94.94 92 ASP A N 1
ATOM 686 C CA . ASP A 1 92 ? -10.872 2.076 1.518 1.00 94.94 92 ASP A CA 1
ATOM 687 C C . ASP A 1 92 ? -10.355 1.878 2.947 1.00 94.94 92 ASP A C 1
ATOM 689 O O . ASP A 1 92 ? -11.118 2.020 3.899 1.00 94.94 92 ASP A O 1
ATOM 693 N N . LEU A 1 93 ? -9.060 1.585 3.111 1.00 94.50 93 LEU A N 1
ATOM 694 C CA . LEU A 1 93 ? -8.431 1.450 4.426 1.00 94.50 93 LEU A CA 1
ATOM 695 C C . LEU A 1 93 ? -8.496 2.765 5.204 1.00 94.50 93 LEU A C 1
ATOM 697 O O . LEU A 1 93 ? -8.854 2.755 6.377 1.00 94.50 93 LEU A O 1
ATOM 701 N N . LEU A 1 94 ? -8.165 3.883 4.554 1.00 92.81 94 LEU A N 1
ATOM 702 C CA . LEU A 1 94 ? -8.173 5.206 5.174 1.00 92.81 94 LEU A CA 1
ATOM 703 C C . LEU A 1 94 ? -9.579 5.608 5.627 1.00 92.81 94 LEU A C 1
ATOM 705 O O . LEU A 1 94 ? -9.728 6.080 6.748 1.00 92.81 94 LEU A O 1
ATOM 709 N N . LYS A 1 95 ? -10.605 5.350 4.808 1.00 92.69 95 LYS A N 1
ATOM 710 C CA . LYS A 1 95 ? -12.013 5.570 5.182 1.00 92.69 95 LYS A CA 1
ATOM 711 C C . LYS A 1 95 ? -12.444 4.686 6.352 1.00 92.69 95 LYS A C 1
ATOM 713 O O . LYS A 1 95 ? -13.065 5.150 7.298 1.00 92.69 95 LYS A O 1
ATOM 718 N N . ALA A 1 96 ? -12.073 3.408 6.320 1.00 91.56 96 ALA A N 1
ATOM 719 C CA . ALA A 1 96 ? -12.412 2.472 7.387 1.00 91.56 96 ALA A CA 1
ATOM 720 C C . ALA A 1 96 ? -11.668 2.759 8.706 1.00 91.56 96 ALA A C 1
ATOM 722 O O . ALA A 1 96 ? -12.069 2.250 9.750 1.00 91.56 96 ALA A O 1
ATOM 723 N N . ALA A 1 97 ? -10.584 3.538 8.661 1.00 89.00 97 ALA A N 1
ATOM 724 C CA . ALA A 1 97 ? -9.808 3.966 9.821 1.00 89.00 97 ALA A CA 1
ATOM 725 C C . ALA A 1 97 ? -10.247 5.331 10.383 1.00 89.00 97 ALA A C 1
ATOM 727 O O . ALA A 1 97 ? -9.637 5.810 11.342 1.00 89.00 97 ALA A O 1
ATOM 728 N N . GLU A 1 98 ? -11.278 5.967 9.814 1.00 88.94 98 GLU A N 1
ATOM 729 C CA . GLU A 1 98 ? -11.805 7.231 10.333 1.00 88.94 98 GLU A CA 1
ATOM 730 C C . GLU A 1 98 ? -12.364 7.047 11.758 1.00 88.94 98 GLU A C 1
ATOM 732 O O . GLU A 1 98 ? -13.154 6.130 11.984 1.00 88.94 98 GLU A O 1
ATOM 737 N N . PRO A 1 99 ? -12.019 7.918 12.729 1.00 82.38 99 PRO A N 1
ATOM 738 C CA . PRO A 1 99 ? -12.468 7.787 14.120 1.00 82.38 99 PRO A CA 1
ATOM 739 C C . PRO A 1 99 ? -13.992 7.750 14.288 1.00 82.38 99 PRO A C 1
ATOM 741 O O . PRO A 1 99 ? -14.507 7.067 15.169 1.00 82.38 99 PRO A O 1
ATOM 744 N N . GLU A 1 100 ? -14.709 8.486 13.436 1.00 82.69 100 GLU A N 1
ATOM 745 C CA . GLU A 1 100 ? -16.168 8.632 13.481 1.00 82.69 100 GLU A CA 1
ATOM 746 C C . GLU A 1 100 ? -16.905 7.595 12.617 1.00 82.69 100 GLU A C 1
ATOM 748 O O . GLU A 1 100 ? -18.129 7.670 12.460 1.00 82.69 100 GLU A O 1
ATOM 753 N N . THR A 1 101 ? -16.186 6.623 12.039 1.00 83.38 101 THR A N 1
ATOM 754 C CA . THR A 1 101 ? -16.819 5.588 11.223 1.00 83.38 101 THR A CA 1
ATOM 755 C C . THR A 1 101 ? -17.791 4.754 12.056 1.00 83.38 101 THR A C 1
ATOM 757 O O . THR A 1 101 ? -17.503 4.331 13.176 1.00 83.38 101 THR A O 1
ATOM 760 N N . LYS A 1 102 ? -18.973 4.500 11.490 1.00 84.25 102 LYS A N 1
ATOM 761 C CA . LYS A 1 102 ? -19.970 3.574 12.054 1.00 84.25 102 LYS A CA 1
ATOM 762 C C . LYS A 1 102 ? -19.840 2.173 11.467 1.00 84.25 102 LYS A C 1
ATOM 764 O O . LYS A 1 102 ? -20.661 1.303 11.759 1.00 84.25 102 LYS A O 1
ATOM 769 N N . GLU A 1 103 ? -18.867 1.972 10.582 1.00 86.75 103 GLU A N 1
ATOM 770 C CA . GLU A 1 103 ? -18.671 0.692 9.929 1.00 86.75 103 GLU A CA 1
ATOM 771 C C . GLU A 1 103 ? -18.106 -0.350 10.903 1.00 86.75 103 GLU A C 1
ATOM 773 O O . GLU A 1 103 ? -17.334 -0.020 11.807 1.00 86.75 103 GLU A O 1
ATOM 778 N N . PRO A 1 104 ? -18.456 -1.636 10.730 1.00 88.62 104 PRO A N 1
ATOM 779 C CA . PRO A 1 104 ? -17.861 -2.699 11.522 1.00 88.62 104 PRO A CA 1
ATOM 780 C C . PRO A 1 104 ? -16.342 -2.741 11.336 1.00 88.62 104 PRO A C 1
ATOM 782 O O . PRO A 1 104 ? -15.840 -2.585 10.223 1.00 88.62 104 PRO A O 1
ATOM 785 N N . ARG A 1 105 ? -15.606 -3.115 12.390 1.00 87.56 105 ARG A N 1
ATOM 786 C CA . ARG A 1 105 ? -14.151 -3.366 12.331 1.00 87.56 105 ARG A CA 1
ATOM 787 C C . ARG A 1 105 ? -13.744 -4.302 11.183 1.00 87.56 105 ARG A C 1
ATOM 789 O O . ARG A 1 105 ? -12.651 -4.180 10.636 1.00 87.56 105 ARG A O 1
ATOM 796 N N . GLN A 1 106 ? -14.630 -5.216 10.788 1.00 92.56 106 GLN A N 1
ATOM 797 C CA . GLN A 1 106 ? -14.418 -6.102 9.647 1.00 92.56 106 GLN A CA 1
ATOM 798 C C . GLN A 1 106 ? -14.158 -5.340 8.337 1.00 92.56 106 GLN A C 1
ATOM 800 O O . GLN A 1 106 ? -13.380 -5.821 7.516 1.00 92.56 106 GLN A O 1
ATOM 805 N N . THR A 1 107 ? -14.743 -4.154 8.139 1.00 93.00 107 THR A N 1
ATOM 806 C CA . THR A 1 107 ? -14.480 -3.318 6.959 1.00 93.00 107 THR A CA 1
ATOM 807 C C . THR A 1 107 ? -13.010 -2.903 6.898 1.00 93.00 107 THR A C 1
ATOM 809 O O . THR A 1 107 ? -12.377 -3.055 5.851 1.00 93.00 107 THR A O 1
ATOM 812 N N . LEU A 1 108 ? -12.432 -2.488 8.031 1.00 93.19 108 LEU A N 1
ATOM 813 C CA . LEU A 1 108 ? -11.010 -2.153 8.139 1.00 93.19 108 LEU A CA 1
ATOM 814 C C . LEU A 1 108 ? -10.121 -3.375 7.879 1.00 93.19 108 LEU A C 1
ATOM 816 O O . LEU A 1 108 ? -9.164 -3.286 7.113 1.00 93.19 108 LEU A O 1
ATOM 820 N N . LEU A 1 109 ? -10.460 -4.535 8.451 1.00 94.94 109 LEU A N 1
ATOM 821 C CA . LEU A 1 109 ? -9.711 -5.781 8.227 1.00 94.94 109 LEU A CA 1
ATOM 822 C C . LEU A 1 109 ? -9.753 -6.221 6.756 1.00 94.94 109 LEU A C 1
ATOM 824 O O . LEU A 1 109 ? -8.728 -6.598 6.188 1.00 94.94 109 LEU A O 1
ATOM 828 N N . ASN A 1 110 ? -10.917 -6.116 6.113 1.00 95.44 110 ASN A N 1
ATOM 829 C CA . ASN A 1 110 ? -11.083 -6.420 4.693 1.00 95.44 110 ASN A CA 1
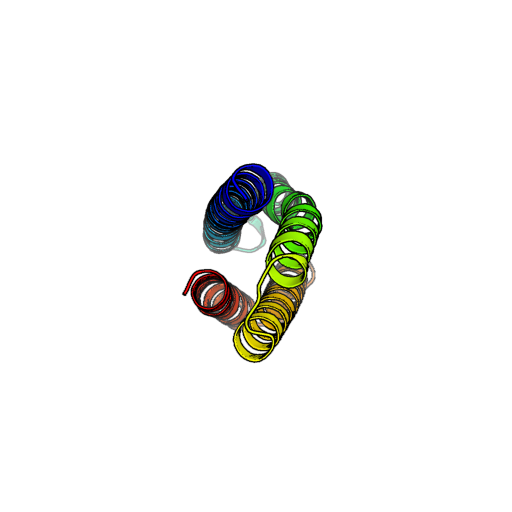ATOM 830 C C . ASN A 1 110 ? -10.297 -5.440 3.813 1.00 95.44 110 ASN A C 1
ATOM 832 O O . ASN A 1 110 ? -9.728 -5.840 2.798 1.00 95.44 110 ASN A O 1
ATOM 836 N N . ALA A 1 111 ? -10.257 -4.154 4.168 1.00 95.50 111 ALA A N 1
ATOM 837 C CA . ALA A 1 111 ? -9.445 -3.168 3.462 1.00 95.50 111 ALA A CA 1
ATOM 838 C C . ALA A 1 111 ? -7.943 -3.457 3.609 1.00 95.50 111 ALA A C 1
ATOM 840 O O . ALA A 1 111 ? -7.235 -3.502 2.607 1.00 95.50 111 ALA A O 1
ATOM 841 N N . ALA A 1 112 ? -7.473 -3.764 4.820 1.00 95.75 112 ALA A N 1
ATOM 842 C CA . ALA A 1 112 ? -6.081 -4.138 5.074 1.00 95.75 112 ALA A CA 1
ATOM 843 C C . ALA A 1 112 ? -5.667 -5.412 4.316 1.00 95.75 112 ALA A C 1
ATOM 845 O O . ALA A 1 112 ? -4.585 -5.464 3.731 1.00 95.75 112 ALA A O 1
ATOM 846 N N . SER A 1 113 ? -6.544 -6.419 4.256 1.00 96.19 113 SER A N 1
ATOM 847 C CA . SER A 1 113 ? 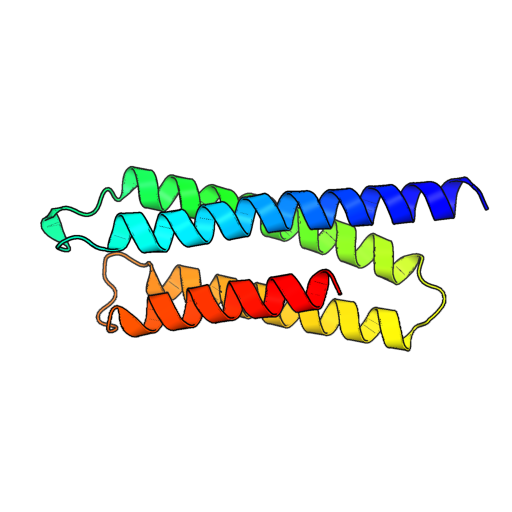-6.306 -7.633 3.464 1.00 96.19 113 SER A CA 1
ATOM 848 C C . SER A 1 113 ? -6.175 -7.322 1.971 1.00 96.19 113 SER A C 1
ATOM 850 O O . SER A 1 113 ? -5.266 -7.827 1.314 1.00 96.19 113 SER A O 1
ATOM 852 N N . ARG A 1 114 ? -7.051 -6.459 1.438 1.00 95.94 114 ARG A N 1
ATOM 853 C CA . ARG A 1 114 ? -7.004 -6.018 0.035 1.00 95.94 114 ARG A CA 1
ATOM 854 C C . ARG A 1 114 ? -5.734 -5.232 -0.283 1.00 95.94 114 ARG A C 1
ATOM 856 O O . ARG A 1 114 ? -5.193 -5.395 -1.371 1.00 95.94 114 ARG A O 1
ATOM 863 N N . VAL A 1 115 ? -5.234 -4.426 0.658 1.00 96.25 115 VAL A N 1
ATOM 864 C CA . VAL A 1 115 ? -3.928 -3.759 0.527 1.00 96.25 115 VAL A CA 1
ATOM 865 C C . VAL A 1 115 ? -2.821 -4.798 0.383 1.00 96.25 115 VAL A C 1
ATOM 867 O O . VAL A 1 115 ? -2.040 -4.711 -0.557 1.00 96.25 115 VAL A O 1
ATOM 870 N N . GLY A 1 116 ? -2.778 -5.814 1.250 1.00 95.12 116 GLY A N 1
ATOM 871 C CA . GLY A 1 116 ? -1.767 -6.873 1.169 1.00 95.12 116 GLY A CA 1
ATOM 872 C C . GLY A 1 116 ? -1.782 -7.619 -0.169 1.00 95.12 116 GLY A C 1
ATOM 873 O O . GLY A 1 116 ? -0.730 -7.823 -0.777 1.00 95.12 116 GLY A O 1
ATOM 874 N N . GLU A 1 117 ? -2.970 -7.973 -0.661 1.00 94.75 117 GLU A N 1
ATOM 875 C CA . GLU A 1 117 ? -3.138 -8.647 -1.952 1.00 94.75 117 GLU A CA 1
ATOM 876 C C . GLU A 1 117 ? -2.716 -7.758 -3.130 1.00 94.75 117 GLU A C 1
ATOM 878 O O . GLU A 1 117 ? -1.938 -8.184 -3.984 1.00 94.75 117 GLU A O 1
ATOM 883 N N . ALA A 1 118 ? -3.175 -6.505 -3.167 1.00 94.94 118 ALA A N 1
ATOM 884 C CA . ALA A 1 118 ? -2.822 -5.576 -4.235 1.00 94.94 118 ALA A CA 1
ATOM 885 C C . ALA A 1 118 ? -1.324 -5.226 -4.218 1.00 94.94 118 ALA A C 1
ATOM 887 O O . ALA A 1 118 ? -0.698 -5.173 -5.274 1.00 94.94 118 ALA A O 1
ATOM 888 N N . SER A 1 119 ? -0.721 -5.068 -3.035 1.00 94.50 119 SER A N 1
ATOM 889 C CA . SER A 1 119 ? 0.725 -4.877 -2.875 1.00 94.50 119 SER A CA 1
ATOM 890 C C . SER A 1 119 ? 1.510 -6.056 -3.447 1.00 94.50 119 SER A C 1
ATOM 892 O O . SER A 1 119 ? 2.547 -5.855 -4.075 1.00 94.50 119 SER A O 1
ATOM 894 N N . HIS A 1 120 ? 1.018 -7.286 -3.271 1.00 94.50 120 HIS A N 1
ATOM 895 C CA . HIS A 1 120 ? 1.637 -8.471 -3.860 1.00 94.50 120 HIS A CA 1
ATOM 896 C C . HIS A 1 120 ? 1.568 -8.448 -5.394 1.00 94.50 120 HIS A C 1
ATOM 898 O O . HIS A 1 120 ? 2.585 -8.679 -6.038 1.00 94.50 120 HIS A O 1
ATOM 904 N N . GLN A 1 121 ? 0.420 -8.080 -5.974 1.00 94.00 121 GLN A N 1
ATOM 905 C CA . GLN A 1 121 ? 0.241 -7.959 -7.433 1.00 94.00 121 GLN A CA 1
ATOM 906 C C . GLN A 1 121 ? 1.105 -6.861 -8.077 1.00 94.00 121 GLN A C 1
ATOM 908 O O . GLN A 1 121 ? 1.371 -6.903 -9.273 1.00 94.00 121 GLN A O 1
ATOM 913 N N . VAL A 1 122 ? 1.521 -5.839 -7.321 1.00 93.38 122 VAL A N 1
ATOM 914 C CA . VAL A 1 122 ? 2.455 -4.813 -7.823 1.00 93.38 122 VAL A CA 1
ATOM 915 C C . VAL A 1 122 ? 3.894 -5.345 -7.868 1.00 93.38 122 VAL A C 1
ATOM 917 O O . VAL A 1 122 ? 4.693 -4.892 -8.688 1.00 93.38 122 VAL A O 1
ATOM 920 N N . LEU A 1 123 ? 4.237 -6.297 -6.996 1.00 90.56 123 LEU A N 1
ATOM 921 C CA . LEU A 1 123 ? 5.586 -6.857 -6.885 1.00 90.56 123 LEU A CA 1
ATOM 922 C C . LEU A 1 123 ? 5.844 -8.039 -7.828 1.00 90.56 123 LEU A C 1
ATOM 924 O O . LEU A 1 123 ? 7.000 -8.242 -8.211 1.00 90.56 123 LEU A O 1
ATOM 928 N N . TYR A 1 124 ? 4.808 -8.810 -8.172 1.00 85.81 124 TYR A N 1
ATOM 929 C CA . TYR A 1 124 ? 4.900 -10.091 -8.883 1.00 85.81 124 TYR A CA 1
ATOM 930 C C . TYR A 1 124 ? 3.848 -10.205 -9.987 1.00 85.81 124 TYR A C 1
ATOM 932 O O . TYR A 1 124 ? 4.207 -10.730 -11.066 1.00 85.81 124 TYR A O 1
#

Radius of gyration: 16.07 Å; chains: 1; bounding box: 43×20×48 Å

Sequence (124 aa):
RKWKQTTLDTSRQMVSSQLAAMNAATAQVVTLTSGQQEDVDHPSVGAAINTISSNLPEMTKEVKTIVALMEDYNSGDKLIDATKKLCCAFTDLLKAAEPETKEPRQTLLNAASRVGEASHQVLY

pLDDT: mean 92.01, std 5.52, range [70.19, 96.94]

Secondary structure (DSSP, 8-state):
-HHHHHHHHHHHHHHHHHHHHHHHHHHHHHHHTSS-GGG--HHHHHHHHHHHHHHHHHHHHHHHHHHHH-S-HHHHHHHHHHHHHHHHHHHHHHHHT-TT--S-HHHHHHHHHHHHHHHHHHH-

Foldseek 3Di:
DVVLVVLLVVLLVLLLVLLVLLLVLLVQLLVQPPDDLVRRPVVSNVVSLVSNVVSLVVNLVSLVSNLVSDPDVVVSVQLVVLSVQLVVLSVQLVQLSDSPDPDDSVSNVVSSVSNVVSSVSNND

InterPro domains:
  IPR015224 Talin, central [PF09141] (2-123)
  IPR036476 Talin, central domain superfamily [SSF109880] (2-123)